Protein AF-A0A661A6G8-F1 (afdb_monomer)

Mean predicted aligned error: 7.03 Å

pLDDT: mean 84.12, std 12.89, range [43.12, 97.81]

Secondary structure (DSSP, 8-state):
--S-EEEEEEEE--TTSSTTS---EEEEEEE--GGG------TTS-------TTS----STTHHHHHHHHHHHHHHHHHHBSGGGGGS-SSEEHHHHHHHHHHHHTS---HHHHHHHHHHHT-EEEEEEEE--SSSPPEEEEEE---S--BGGGGT--S--

Sequence (161 aa):
MRDVYLEQLYTFGEPGRDTRGRVVSVAYVALLAADCCPMVPNELEAEARWWPVYEMPELAFDHPRMIEVALERVRTKLEYTTIGFQLMGETFTLGELQHVYEVILGRDLDKRNFRRRMQFLELVESTGEYQKEGPGRPALLHRFHSVDFVHLRERGVHSPF

Radius of gyration: 18.38 Å; Cα contacts (8 Å, |Δi|>4): 178; chains: 1; bounding box: 43×42×50 Å

Structure (mmCIF, N/CA/C/O backbone):
data_AF-A0A661A6G8-F1
#
_entry.id   AF-A0A661A6G8-F1
#
loop_
_atom_site.group_PDB
_atom_site.id
_atom_site.type_symbol
_atom_site.label_atom_id
_atom_site.label_alt_id
_atom_site.label_comp_id
_atom_site.label_asym_id
_atom_site.label_entity_id
_atom_site.label_seq_id
_atom_site.pdbx_PDB_ins_code
_atom_site.Cartn_x
_atom_site.Cartn_y
_atom_site.Cartn_z
_atom_site.occupancy
_atom_site.B_iso_or_equiv
_atom_site.auth_seq_id
_atom_site.auth_comp_id
_atom_site.auth_asym_id
_atom_site.auth_atom_id
_atom_site.pdbx_PDB_model_num
ATOM 1 N N . MET A 1 1 ? 15.496 7.889 9.369 1.00 49.38 1 MET A N 1
ATOM 2 C CA . MET A 1 1 ? 14.645 6.721 9.076 1.00 49.38 1 MET A CA 1
ATOM 3 C C . MET A 1 1 ? 15.355 5.463 9.528 1.00 49.38 1 MET A C 1
ATOM 5 O O . MET A 1 1 ? 16.361 5.094 8.938 1.00 49.38 1 MET A O 1
ATOM 9 N N . ARG A 1 2 ? 14.884 4.856 10.611 1.00 43.12 2 ARG A N 1
ATOM 10 C CA . ARG A 1 2 ? 15.155 3.456 10.950 1.00 43.12 2 ARG A CA 1
ATOM 11 C C . ARG A 1 2 ? 13.770 2.797 10.994 1.00 43.12 2 ARG A C 1
ATOM 13 O O . ARG A 1 2 ? 12.823 3.489 11.351 1.00 43.12 2 ARG A O 1
ATOM 20 N N . ASP A 1 3 ? 13.667 1.557 10.528 1.00 67.00 3 ASP A N 1
ATOM 21 C CA . ASP A 1 3 ? 12.435 0.743 10.538 1.00 67.00 3 ASP A CA 1
ATOM 22 C C . ASP A 1 3 ? 11.366 1.087 9.482 1.00 67.00 3 ASP A C 1
ATOM 24 O O . ASP A 1 3 ? 10.175 1.121 9.760 1.00 67.00 3 ASP A O 1
ATOM 28 N N . VAL A 1 4 ? 11.789 1.309 8.233 1.00 76.94 4 VAL A N 1
ATOM 29 C CA . VAL A 1 4 ? 10.879 1.364 7.074 1.00 76.94 4 VAL A CA 1
ATOM 30 C C . VAL A 1 4 ? 10.850 -0.006 6.410 1.00 76.94 4 VAL A C 1
ATOM 32 O O . VAL A 1 4 ? 11.908 -0.591 6.166 1.00 76.94 4 VAL A O 1
ATOM 35 N N . TYR A 1 5 ? 9.662 -0.507 6.065 1.00 84.94 5 TYR A N 1
ATOM 36 C CA . TYR A 1 5 ? 9.565 -1.692 5.218 1.00 84.94 5 TYR A CA 1
ATOM 37 C C . TYR A 1 5 ? 10.218 -1.400 3.867 1.00 84.94 5 TYR A C 1
ATOM 39 O O . TYR A 1 5 ? 9.725 -0.552 3.130 1.00 84.94 5 TYR A O 1
ATOM 47 N N . LEU A 1 6 ? 11.307 -2.101 3.548 1.00 89.75 6 LEU A N 1
ATOM 48 C CA . LEU A 1 6 ? 12.037 -1.987 2.290 1.00 89.75 6 LEU A CA 1
ATOM 49 C C . LEU A 1 6 ? 12.297 -3.386 1.733 1.00 89.75 6 LEU A C 1
ATOM 51 O O . LEU A 1 6 ? 12.864 -4.243 2.408 1.00 89.75 6 LEU A O 1
ATOM 55 N N . GLU A 1 7 ? 11.910 -3.610 0.483 1.00 91.75 7 GLU A N 1
ATOM 56 C CA . GLU A 1 7 ? 12.068 -4.899 -0.184 1.00 91.75 7 GLU A CA 1
ATOM 57 C C . GLU A 1 7 ? 12.561 -4.701 -1.616 1.00 91.75 7 GLU A C 1
ATOM 59 O O . GLU A 1 7 ? 12.080 -3.823 -2.334 1.00 91.75 7 GLU A O 1
ATOM 64 N N . GLN A 1 8 ? 13.482 -5.555 -2.065 1.00 96.06 8 GLN A N 1
ATOM 65 C CA . GLN A 1 8 ? 13.803 -5.640 -3.485 1.00 96.06 8 GLN A CA 1
ATOM 66 C C . GLN A 1 8 ? 12.581 -6.154 -4.264 1.00 96.06 8 GLN A C 1
ATOM 68 O O . GLN A 1 8 ? 12.084 -7.260 -4.042 1.00 96.06 8 GLN A O 1
ATOM 73 N N . LEU A 1 9 ? 12.110 -5.360 -5.221 1.00 96.38 9 LEU A N 1
ATOM 74 C CA . LEU A 1 9 ? 10.928 -5.668 -6.013 1.00 96.38 9 LEU A CA 1
ATOM 75 C C . LEU A 1 9 ? 11.259 -6.636 -7.154 1.00 96.38 9 LEU A C 1
ATOM 77 O O . LEU A 1 9 ? 10.742 -7.756 -7.198 1.00 96.38 9 LEU A O 1
ATOM 81 N N . TYR A 1 10 ? 12.091 -6.174 -8.088 1.00 96.69 10 TYR A N 1
ATOM 82 C CA . TYR A 1 10 ? 12.430 -6.859 -9.333 1.00 96.69 10 TYR A CA 1
ATOM 83 C C . TYR A 1 10 ? 13.651 -6.196 -9.991 1.00 96.69 10 TYR A C 1
ATOM 85 O O . TYR A 1 10 ? 13.977 -5.048 -9.683 1.00 96.69 10 TYR A O 1
ATOM 93 N N . THR A 1 11 ? 14.302 -6.900 -10.917 1.00 97.81 11 THR A N 1
ATOM 94 C CA . THR A 1 11 ? 15.387 -6.349 -11.741 1.00 97.81 11 THR A CA 1
ATOM 95 C C . THR A 1 11 ? 14.899 -6.181 -13.176 1.00 97.81 11 THR A C 1
ATOM 97 O O . THR A 1 11 ? 14.643 -7.167 -13.861 1.00 97.81 11 THR A O 1
ATOM 100 N N . PHE A 1 12 ? 14.788 -4.935 -13.628 1.00 97.50 12 PHE A N 1
ATOM 101 C CA . PHE A 1 12 ? 14.332 -4.554 -14.965 1.00 97.50 12 PHE A CA 1
ATOM 102 C C . PHE A 1 12 ? 15.534 -4.432 -15.897 1.00 97.50 12 PHE A C 1
ATOM 104 O O . PHE A 1 12 ? 16.489 -3.708 -15.603 1.00 97.50 12 PHE A O 1
ATOM 111 N N . GLY A 1 13 ? 15.520 -5.166 -17.007 1.00 96.50 13 GLY A N 1
ATOM 112 C CA . GLY A 1 13 ? 16.709 -5.351 -17.847 1.00 96.50 13 GLY A CA 1
ATOM 113 C C . GLY A 1 13 ? 16.418 -5.532 -19.333 1.00 96.50 13 GLY A C 1
ATOM 114 O O . GLY A 1 13 ? 17.337 -5.887 -20.087 1.00 96.50 13 GLY A O 1
ATOM 115 N N . GLU A 1 14 ? 15.168 -5.302 -19.736 1.00 96.19 14 GLU A N 1
ATOM 116 C CA . GLU A 1 14 ? 14.665 -5.377 -21.101 1.00 96.19 14 GLU A CA 1
ATOM 117 C C . GLU A 1 14 ? 15.533 -4.528 -22.048 1.00 96.19 14 GLU A C 1
ATOM 119 O O . GLU A 1 14 ? 15.783 -3.346 -21.784 1.00 96.19 14 GLU A O 1
ATOM 124 N N . PRO A 1 15 ? 16.027 -5.100 -23.162 1.00 95.38 15 PRO A N 1
ATOM 125 C CA . PRO A 1 15 ? 16.712 -4.322 -24.185 1.00 95.38 15 PRO A CA 1
ATOM 126 C C . PRO A 1 15 ? 15.829 -3.175 -24.690 1.00 95.38 15 PRO A C 1
ATOM 128 O O . PRO A 1 15 ? 14.656 -3.376 -24.984 1.00 95.38 15 PRO A O 1
ATOM 131 N N . GLY A 1 16 ? 16.399 -1.974 -24.805 1.00 93.00 16 GLY A N 1
ATOM 132 C CA . GLY A 1 16 ? 15.679 -0.796 -25.299 1.00 93.00 16 GLY A CA 1
ATOM 133 C C . GLY A 1 16 ? 14.816 -0.064 -24.267 1.00 93.00 16 GLY A C 1
ATOM 134 O O . GLY A 1 16 ? 14.194 0.927 -24.633 1.00 93.00 16 GLY A O 1
ATOM 135 N N . ARG A 1 17 ? 14.806 -0.480 -22.988 1.00 94.12 17 ARG A N 1
ATOM 136 C CA . ARG A 1 17 ? 14.089 0.249 -21.920 1.00 94.12 17 ARG A CA 1
ATOM 137 C C . ARG A 1 17 ? 14.603 1.673 -21.681 1.00 94.12 17 ARG A C 1
ATOM 139 O O . ARG A 1 17 ? 13.861 2.533 -21.224 1.00 94.12 17 ARG A O 1
ATOM 146 N N . ASP A 1 18 ? 15.871 1.917 -22.006 1.00 94.88 18 ASP A N 1
ATOM 147 C CA . ASP A 1 18 ? 16.488 3.240 -22.012 1.00 94.88 18 ASP A CA 1
ATOM 148 C C . ASP A 1 18 ? 17.075 3.498 -23.405 1.00 94.88 18 ASP A C 1
ATOM 150 O O . ASP A 1 18 ? 17.848 2.693 -23.933 1.00 94.88 18 ASP A O 1
ATOM 154 N N . THR A 1 19 ? 16.695 4.619 -24.019 1.00 91.38 19 THR A N 1
ATOM 155 C CA . THR A 1 19 ? 17.135 4.999 -25.370 1.00 91.38 19 THR A CA 1
ATOM 156 C C . THR A 1 19 ? 18.609 5.398 -25.425 1.00 91.38 19 THR A C 1
ATOM 158 O O . THR A 1 19 ? 19.193 5.431 -26.507 1.00 91.38 19 THR A O 1
ATOM 161 N N . ARG A 1 20 ? 19.234 5.678 -24.275 1.00 93.12 20 ARG A N 1
ATOM 162 C CA . ARG A 1 20 ? 20.632 6.121 -24.167 1.00 93.12 20 ARG A CA 1
ATOM 163 C C . ARG A 1 20 ? 21.627 4.962 -24.140 1.00 93.12 20 ARG A C 1
ATOM 165 O O . ARG A 1 20 ? 22.819 5.187 -24.331 1.00 93.12 20 ARG A O 1
ATOM 172 N N . GLY A 1 21 ? 21.170 3.733 -23.897 1.00 93.75 21 GLY A N 1
ATOM 173 C CA . GLY A 1 21 ? 22.031 2.553 -23.874 1.00 93.75 21 GLY A CA 1
ATOM 174 C C . GLY A 1 21 ? 21.479 1.406 -23.032 1.00 93.75 21 GLY A C 1
ATOM 175 O O . GLY A 1 21 ? 20.353 1.440 -22.539 1.00 93.75 21 GLY A O 1
ATOM 176 N N . ARG A 1 22 ? 22.285 0.352 -22.851 1.00 95.81 22 ARG A N 1
ATOM 177 C CA . ARG A 1 22 ? 21.881 -0.790 -22.023 1.00 95.81 22 ARG A CA 1
ATOM 178 C C . ARG A 1 22 ? 21.939 -0.415 -20.544 1.00 95.81 22 ARG A C 1
ATOM 180 O O . ARG A 1 22 ? 23.022 -0.245 -19.994 1.00 95.81 22 ARG A O 1
ATOM 187 N N . VAL A 1 23 ? 20.776 -0.371 -19.903 1.00 96.69 23 VAL A N 1
ATOM 188 C CA . VAL A 1 23 ? 20.631 -0.125 -18.464 1.00 96.69 23 VAL A CA 1
ATOM 189 C C . VAL A 1 23 ? 19.904 -1.298 -17.821 1.00 96.69 23 VAL A C 1
ATOM 191 O O . VAL A 1 23 ? 18.897 -1.773 -18.345 1.00 96.69 23 VAL A O 1
ATOM 194 N N . VAL A 1 24 ? 20.409 -1.744 -16.673 1.00 97.12 24 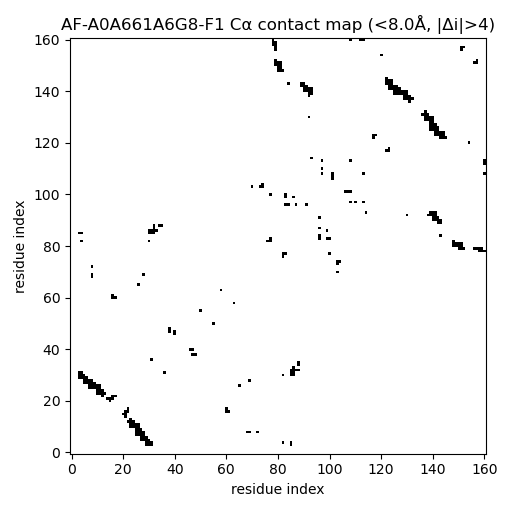VAL A N 1
ATOM 195 C CA . VAL A 1 24 ? 19.732 -2.693 -15.784 1.00 97.12 24 VAL A CA 1
ATOM 196 C C . VAL A 1 24 ? 19.424 -1.963 -14.484 1.00 97.12 24 VAL A C 1
ATOM 198 O O . VAL A 1 24 ? 20.319 -1.373 -13.883 1.00 97.12 24 VAL A O 1
ATOM 201 N N . SER A 1 25 ? 18.166 -1.992 -14.059 1.00 96.94 25 SER A N 1
ATOM 202 C CA . SER A 1 25 ? 17.692 -1.312 -12.854 1.00 96.94 25 SER A CA 1
ATOM 203 C C . SER A 1 25 ? 17.212 -2.335 -11.833 1.00 96.94 25 SER A C 1
ATOM 205 O O . SER A 1 25 ? 16.330 -3.138 -12.125 1.00 96.94 25 SER A O 1
ATOM 207 N N . VAL A 1 26 ? 17.765 -2.292 -10.622 1.00 97.81 26 VAL A N 1
ATOM 208 C CA . VAL A 1 26 ? 17.262 -3.072 -9.484 1.00 97.81 26 VAL A CA 1
ATOM 209 C C . VAL A 1 26 ? 16.286 -2.190 -8.718 1.00 97.81 26 VAL A C 1
ATOM 211 O O . VAL A 1 26 ? 16.685 -1.196 -8.117 1.00 97.81 26 VAL A O 1
ATOM 214 N N . ALA A 1 27 ? 15.002 -2.526 -8.783 1.00 97.25 27 ALA A N 1
ATOM 215 C CA . ALA A 1 27 ? 13.949 -1.756 -8.143 1.00 97.25 27 ALA A CA 1
ATOM 216 C C . ALA A 1 27 ? 13.712 -2.226 -6.708 1.00 97.25 27 ALA A C 1
ATOM 218 O O . ALA A 1 27 ? 13.756 -3.424 -6.418 1.00 97.25 27 ALA A O 1
ATOM 219 N N . TYR A 1 28 ? 13.373 -1.278 -5.842 1.00 96.06 28 TYR A N 1
ATOM 220 C CA . TYR A 1 28 ? 12.951 -1.515 -4.468 1.00 96.06 28 TYR A CA 1
ATOM 221 C C . TYR A 1 28 ? 11.581 -0.882 -4.241 1.00 96.06 28 TYR A C 1
ATOM 223 O O . TYR A 1 28 ? 11.239 0.111 -4.881 1.00 96.06 28 TYR A O 1
ATOM 231 N N . VAL A 1 29 ? 10.809 -1.458 -3.326 1.00 94.19 29 VAL A N 1
ATOM 232 C CA . VAL A 1 29 ? 9.558 -0.883 -2.830 1.00 94.19 29 VAL A CA 1
ATOM 233 C C . VAL A 1 29 ? 9.709 -0.586 -1.346 1.00 94.19 29 VAL A C 1
ATOM 235 O O . VAL A 1 29 ? 10.233 -1.415 -0.598 1.00 94.19 29 VAL A O 1
ATOM 238 N N . ALA A 1 30 ? 9.256 0.599 -0.941 1.00 90.56 30 ALA A N 1
ATOM 239 C CA . ALA A 1 30 ? 9.188 1.006 0.451 1.00 90.56 30 ALA A CA 1
ATOM 240 C C . ALA A 1 30 ? 7.749 1.364 0.834 1.00 90.56 30 ALA A C 1
ATOM 242 O O . ALA A 1 30 ? 7.026 1.935 0.017 1.00 90.56 30 ALA A O 1
ATOM 243 N N . LEU A 1 31 ? 7.338 1.034 2.059 1.00 88.12 31 LEU A N 1
ATOM 244 C CA . LEU A 1 31 ? 6.042 1.438 2.613 1.00 88.12 31 LEU A CA 1
ATOM 245 C C . LEU A 1 31 ? 6.275 2.376 3.787 1.00 88.12 31 LEU A C 1
ATOM 247 O O . LEU A 1 31 ? 7.035 2.056 4.698 1.00 88.12 31 LEU A O 1
ATOM 251 N N . LEU A 1 32 ? 5.639 3.539 3.721 1.00 84.38 32 LEU A N 1
ATOM 252 C CA . LEU A 1 32 ? 5.855 4.659 4.621 1.00 84.38 32 LEU A CA 1
ATOM 253 C C . LEU A 1 32 ? 4.506 5.230 5.034 1.00 84.38 32 LEU A C 1
ATOM 255 O O . LEU A 1 32 ? 3.681 5.531 4.171 1.00 84.38 32 LEU A O 1
ATOM 259 N N . ALA A 1 33 ? 4.3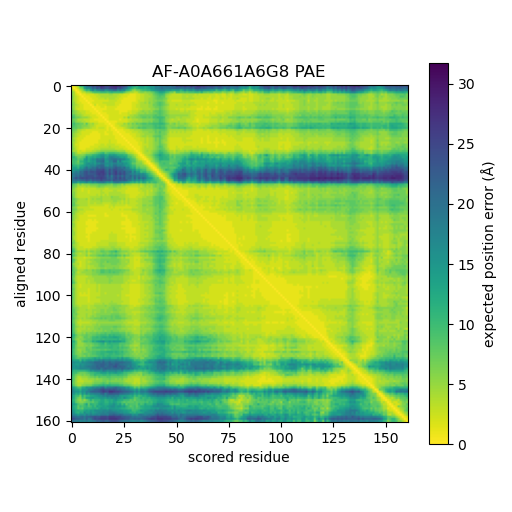16 5.437 6.332 1.00 78.88 33 ALA A N 1
ATOM 260 C CA . ALA A 1 33 ? 3.256 6.304 6.816 1.00 78.88 33 ALA A CA 1
ATOM 261 C C . ALA A 1 33 ? 3.564 7.751 6.380 1.00 78.88 33 ALA A C 1
ATOM 263 O O . ALA A 1 33 ? 4.690 8.239 6.537 1.00 78.88 33 ALA A O 1
ATOM 264 N N . ALA A 1 34 ? 2.593 8.415 5.749 1.00 66.56 34 ALA A N 1
ATOM 265 C CA . ALA A 1 34 ? 2.804 9.714 5.100 1.00 66.56 34 ALA A CA 1
ATOM 266 C C . ALA A 1 34 ? 3.186 10.831 6.091 1.00 66.56 34 ALA A C 1
ATOM 268 O O . ALA A 1 34 ? 3.921 11.752 5.745 1.00 66.56 34 ALA A O 1
ATOM 269 N N . ASP A 1 35 ? 2.727 10.721 7.335 1.00 68.81 35 ASP A N 1
ATOM 270 C CA . ASP A 1 35 ? 3.046 11.598 8.463 1.00 68.81 35 ASP A CA 1
ATOM 271 C C . ASP A 1 35 ? 4.496 11.447 8.962 1.00 68.81 35 ASP A C 1
ATOM 273 O O . ASP A 1 35 ? 5.067 12.384 9.521 1.00 68.81 35 ASP A O 1
ATOM 277 N N . CYS A 1 36 ? 5.126 10.298 8.706 1.00 65.12 36 CYS A N 1
ATOM 278 C CA . CYS A 1 36 ? 6.487 9.978 9.136 1.00 65.12 36 CYS A CA 1
ATOM 279 C C . CYS A 1 36 ? 7.574 10.429 8.140 1.00 65.12 36 CYS A C 1
ATOM 281 O O . CYS A 1 36 ? 8.769 10.256 8.403 1.00 65.12 36 CYS A O 1
ATOM 283 N N . CYS A 1 37 ? 7.193 11.005 6.996 1.00 64.75 37 CYS A N 1
ATOM 284 C CA . CYS A 1 37 ? 8.120 11.473 5.969 1.00 64.75 37 CYS A CA 1
ATOM 285 C C . CYS A 1 37 ? 7.865 12.952 5.636 1.00 64.75 37 CYS A C 1
ATOM 287 O O . CYS A 1 37 ? 7.222 13.261 4.628 1.00 64.75 37 CYS A O 1
ATOM 289 N N . PRO A 1 38 ? 8.367 13.894 6.461 1.00 61.97 38 PRO A N 1
ATOM 290 C CA . PRO A 1 38 ? 8.435 15.281 6.039 1.00 61.97 38 PRO A CA 1
ATOM 291 C C . PRO A 1 38 ? 9.339 15.335 4.806 1.00 61.97 38 PRO A C 1
ATOM 293 O O . PRO A 1 38 ? 10.528 15.025 4.884 1.00 61.97 38 PRO A O 1
ATOM 296 N N . MET A 1 39 ? 8.760 15.691 3.659 1.00 62.50 39 MET A N 1
ATOM 297 C CA . MET A 1 39 ? 9.516 15.960 2.442 1.00 62.50 39 MET A CA 1
ATOM 298 C C . MET A 1 39 ? 10.457 17.120 2.748 1.00 62.50 39 MET A C 1
ATOM 300 O O . MET A 1 39 ? 10.012 18.260 2.854 1.00 62.50 39 MET A O 1
ATOM 304 N N . VAL A 1 40 ? 11.738 16.832 2.966 1.00 58.81 40 VAL A N 1
ATOM 305 C CA . VAL A 1 40 ? 12.758 17.871 3.091 1.00 58.81 40 VAL A CA 1
ATOM 306 C C . VAL A 1 40 ? 13.166 18.219 1.665 1.00 58.81 40 VAL A C 1
ATOM 308 O O . VAL A 1 40 ? 13.765 17.367 1.006 1.00 58.81 40 VAL A O 1
ATOM 311 N N . PRO A 1 41 ? 12.846 19.423 1.157 1.00 54.16 41 PRO A N 1
ATOM 312 C CA . PRO A 1 41 ? 13.371 19.854 -0.125 1.00 54.16 41 PRO A CA 1
ATOM 313 C C . PRO A 1 41 ? 14.892 19.885 0.011 1.00 54.16 41 PRO A C 1
ATOM 315 O O . PRO A 1 41 ? 15.421 20.609 0.855 1.00 54.16 41 PRO A O 1
ATOM 318 N N . ASN A 1 42 ? 15.599 19.067 -0.762 1.00 53.56 42 ASN A N 1
ATOM 319 C CA . ASN A 1 42 ? 17.025 19.271 -0.953 1.00 53.56 42 ASN A CA 1
ATOM 320 C C . ASN A 1 42 ? 17.215 20.078 -2.241 1.00 53.56 42 ASN A C 1
ATOM 322 O O . ASN A 1 42 ? 16.446 19.956 -3.190 1.00 53.56 42 ASN A O 1
ATOM 326 N N . GLU A 1 43 ? 18.227 20.937 -2.263 1.00 51.91 43 GLU A N 1
ATOM 327 C CA . GLU A 1 43 ? 18.495 21.854 -3.378 1.00 51.91 43 GLU A CA 1
ATOM 328 C C . GLU A 1 43 ? 19.002 21.136 -4.653 1.00 51.91 43 GLU A C 1
ATOM 330 O O . GLU A 1 43 ? 19.312 21.793 -5.645 1.00 51.91 43 GLU A O 1
ATOM 335 N N . LEU A 1 44 ? 19.122 19.800 -4.635 1.00 52.25 44 LEU A N 1
ATOM 336 C CA . LEU A 1 44 ? 19.823 18.991 -5.642 1.00 52.25 44 LEU A CA 1
ATOM 337 C C . LEU A 1 44 ? 18.921 18.013 -6.414 1.00 52.25 44 LEU A C 1
ATOM 339 O O . LEU A 1 44 ? 19.356 17.473 -7.432 1.00 52.25 44 LEU A O 1
ATOM 343 N N . GLU A 1 45 ? 17.685 17.786 -5.977 1.00 54.88 45 GLU A N 1
ATOM 344 C CA . GLU A 1 45 ? 16.756 16.834 -6.585 1.00 54.88 45 GLU A CA 1
ATOM 345 C C . GLU A 1 45 ? 15.540 17.560 -7.164 1.00 54.88 45 GLU A C 1
ATOM 347 O O . GLU A 1 45 ? 14.997 18.492 -6.572 1.00 54.88 45 GLU A O 1
ATOM 352 N N . ALA A 1 46 ? 15.104 17.120 -8.348 1.00 56.94 46 ALA A N 1
ATOM 353 C CA . ALA A 1 46 ? 13.817 17.514 -8.907 1.00 56.94 46 ALA A CA 1
ATOM 354 C C . ALA A 1 46 ? 12.733 17.330 -7.835 1.00 56.94 46 ALA A C 1
ATOM 356 O O . ALA A 1 46 ? 12.672 16.263 -7.230 1.00 56.94 46 ALA A O 1
ATOM 357 N N . GLU A 1 47 ? 11.924 18.366 -7.603 1.00 68.00 47 GLU A N 1
ATOM 358 C CA . GLU A 1 47 ? 10.911 18.459 -6.544 1.00 68.00 47 GLU A CA 1
ATOM 359 C C . GLU A 1 47 ? 10.130 17.146 -6.358 1.00 68.00 47 GLU A C 1
ATOM 361 O O . GLU A 1 47 ? 9.146 16.866 -7.051 1.00 68.00 47 GLU A O 1
ATOM 366 N N . ALA A 1 48 ? 10.578 16.309 -5.423 1.00 76.94 48 ALA A N 1
ATOM 367 C CA . ALA A 1 48 ? 9.879 15.085 -5.094 1.00 76.94 48 ALA A CA 1
ATOM 368 C C . ALA A 1 48 ? 8.564 15.460 -4.401 1.00 76.94 48 ALA A C 1
ATOM 370 O O . ALA A 1 48 ? 8.524 16.319 -3.517 1.00 76.94 48 ALA A O 1
ATOM 371 N N . ARG A 1 49 ? 7.471 14.811 -4.803 1.00 80.25 49 ARG A N 1
ATOM 372 C CA . ARG A 1 49 ? 6.144 15.025 -4.224 1.00 80.25 49 ARG A CA 1
ATOM 373 C C . ARG A 1 49 ? 5.356 13.729 -4.178 1.00 80.25 49 ARG A C 1
ATOM 375 O O . ARG A 1 49 ? 5.574 12.832 -4.992 1.00 80.25 49 ARG A O 1
ATOM 382 N N . TRP A 1 50 ? 4.415 13.666 -3.245 1.00 84.69 50 TRP A N 1
ATOM 383 C CA . TRP A 1 50 ? 3.426 12.600 -3.202 1.00 84.69 50 TRP A CA 1
ATOM 384 C C . TRP A 1 50 ? 2.451 12.742 -4.370 1.00 84.69 50 TRP A C 1
ATOM 386 O O . TRP A 1 50 ? 1.944 13.831 -4.637 1.00 84.69 50 TRP A O 1
ATOM 396 N N . TRP A 1 51 ? 2.185 11.628 -5.044 1.00 88.31 51 TRP A N 1
ATOM 397 C CA . TRP A 1 51 ? 1.203 11.526 -6.117 1.00 88.31 51 TRP A CA 1
ATOM 398 C C . TRP A 1 51 ? 0.201 10.423 -5.789 1.00 88.31 51 TRP A C 1
ATOM 400 O O . TRP A 1 51 ? 0.626 9.357 -5.331 1.00 88.31 51 TRP A O 1
ATOM 410 N N . PRO A 1 52 ? -1.104 10.618 -6.050 1.00 90.31 52 PRO A N 1
ATOM 411 C CA . PRO A 1 52 ? -2.042 9.509 -6.023 1.00 90.31 52 PRO A CA 1
ATOM 412 C C . PRO A 1 52 ? -1.610 8.462 -7.054 1.00 90.31 52 PRO A C 1
ATOM 414 O O . PRO A 1 52 ? -1.398 8.779 -8.223 1.00 90.31 52 PRO A O 1
ATOM 417 N N . VAL A 1 53 ? -1.488 7.200 -6.636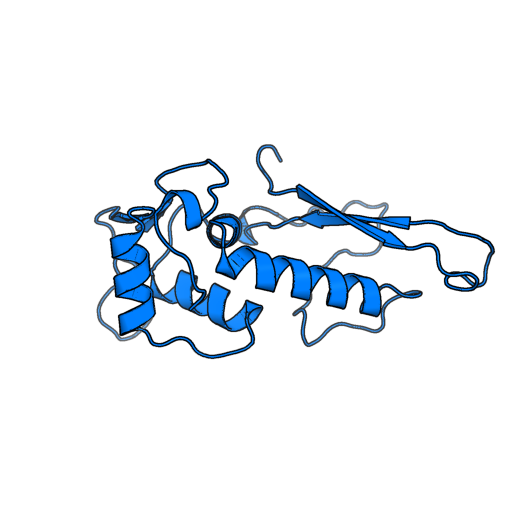 1.00 90.12 53 VAL A N 1
ATOM 418 C CA . VAL A 1 53 ? -0.985 6.112 -7.501 1.00 90.12 53 VAL A CA 1
ATOM 419 C C . VAL A 1 53 ? -1.861 5.870 -8.739 1.00 90.12 53 VAL A C 1
ATOM 421 O O . VAL A 1 53 ? -1.390 5.344 -9.742 1.00 90.12 53 VAL A O 1
ATOM 424 N N . TYR A 1 54 ? -3.127 6.286 -8.686 1.00 90.00 54 TYR A N 1
ATOM 425 C CA . TYR A 1 54 ? -4.082 6.182 -9.791 1.00 90.00 54 TYR A CA 1
ATOM 426 C C . TYR A 1 54 ? -4.200 7.472 -10.624 1.00 90.00 54 TYR A C 1
ATOM 428 O O . TYR A 1 54 ? -4.907 7.482 -11.626 1.00 90.00 54 TYR A O 1
ATOM 436 N N . GLU A 1 55 ? -3.494 8.542 -10.245 1.00 92.25 55 GLU A N 1
ATOM 437 C CA . GLU A 1 55 ? -3.489 9.851 -10.920 1.00 92.25 55 GLU A CA 1
ATOM 438 C C . GLU A 1 55 ? -2.045 10.364 -11.063 1.00 92.25 55 GLU A C 1
ATOM 440 O O . GLU A 1 55 ? -1.686 11.468 -10.648 1.00 92.25 55 GLU A O 1
ATOM 445 N N . MET A 1 56 ? -1.180 9.508 -11.608 1.00 90.44 56 MET A N 1
ATOM 446 C CA . MET A 1 56 ? 0.240 9.807 -11.788 1.00 90.44 56 MET A CA 1
ATOM 447 C C . MET A 1 56 ? 0.489 10.708 -13.006 1.00 90.44 56 MET A C 1
ATOM 449 O O . MET A 1 56 ? -0.254 10.638 -13.988 1.00 90.44 56 MET A O 1
ATOM 453 N N . PRO A 1 57 ? 1.565 11.516 -12.991 1.00 92.50 57 PRO A N 1
ATOM 454 C CA . PRO A 1 57 ? 2.006 12.249 -14.171 1.00 92.50 57 PRO A CA 1
ATOM 455 C C . PRO A 1 57 ? 2.576 11.291 -15.224 1.00 92.50 57 PRO A C 1
ATOM 457 O O . PRO A 1 57 ? 2.745 10.095 -14.986 1.00 92.50 57 PRO A O 1
ATOM 460 N N . GLU A 1 58 ? 2.966 11.839 -16.372 1.00 92.81 58 GLU A N 1
ATOM 461 C CA . GLU A 1 58 ? 3.854 11.125 -17.285 1.00 92.81 58 GLU A CA 1
ATOM 462 C C . GLU A 1 58 ? 5.181 10.809 -16.575 1.00 92.81 58 GLU A C 1
ATOM 464 O O . GLU A 1 58 ? 5.822 11.687 -15.989 1.00 92.81 58 GLU A O 1
ATOM 469 N N . LEU A 1 59 ? 5.569 9.535 -16.594 1.00 92.38 59 LEU A N 1
ATOM 470 C CA . LEU A 1 59 ? 6.779 9.044 -15.945 1.00 92.38 59 LEU A CA 1
ATOM 471 C C . LEU A 1 59 ? 7.818 8.653 -16.992 1.00 92.38 59 LEU A C 1
ATOM 473 O O . LEU A 1 59 ? 7.487 8.218 -18.092 1.00 92.38 59 LEU A O 1
ATOM 477 N N . ALA A 1 60 ? 9.089 8.770 -16.622 1.00 92.12 60 ALA A N 1
ATOM 478 C CA . ALA A 1 60 ? 10.195 8.438 -17.506 1.00 92.12 60 ALA A CA 1
ATOM 479 C C . ALA A 1 60 ? 10.293 6.926 -17.790 1.00 92.12 60 ALA A C 1
ATOM 481 O O . ALA A 1 60 ? 10.013 6.095 -16.926 1.00 92.12 60 ALA A O 1
ATOM 482 N N . PHE A 1 61 ? 10.797 6.584 -18.979 1.00 94.38 61 PHE A N 1
ATOM 483 C CA . PHE A 1 61 ? 11.155 5.216 -19.371 1.00 94.38 61 PHE A CA 1
ATOM 484 C C . PHE A 1 61 ? 10.006 4.211 -19.151 1.00 94.38 61 PHE A C 1
ATOM 486 O O . PHE A 1 61 ? 8.871 4.439 -19.557 1.00 94.38 61 PHE A O 1
ATOM 493 N N . ASP A 1 62 ? 10.305 3.086 -18.510 1.00 95.38 62 ASP A N 1
ATOM 494 C CA . ASP A 1 62 ? 9.381 2.028 -18.115 1.00 95.38 62 ASP A CA 1
ATOM 495 C C . ASP A 1 62 ? 8.923 2.160 -16.649 1.00 95.38 62 ASP A C 1
ATOM 497 O O . ASP A 1 62 ? 8.389 1.207 -16.078 1.00 95.38 62 ASP A O 1
ATOM 501 N N . HIS A 1 63 ? 9.076 3.334 -16.022 1.00 95.81 63 HIS A N 1
ATOM 502 C CA . HIS A 1 63 ? 8.636 3.553 -14.640 1.00 95.81 63 HIS A CA 1
ATOM 503 C C . HIS A 1 63 ? 7.137 3.278 -14.408 1.00 95.81 63 HIS A C 1
ATOM 505 O O . HIS A 1 63 ? 6.830 2.721 -13.352 1.00 95.81 63 HIS A O 1
ATOM 511 N N . PRO A 1 64 ? 6.197 3.558 -15.344 1.00 95.75 64 PRO A N 1
ATOM 512 C CA . PRO A 1 64 ? 4.803 3.140 -15.173 1.00 95.75 64 PRO A CA 1
ATOM 513 C C . PRO A 1 64 ? 4.682 1.631 -14.932 1.00 95.75 64 PRO A C 1
ATOM 515 O O . PRO A 1 64 ? 4.008 1.192 -14.001 1.00 95.75 64 PRO A O 1
ATOM 518 N N . ARG A 1 65 ? 5.438 0.831 -15.696 1.00 95.44 65 ARG A N 1
ATOM 519 C CA . ARG A 1 65 ? 5.471 -0.625 -15.545 1.00 95.44 65 ARG A CA 1
ATOM 520 C C . ARG A 1 65 ? 6.088 -1.050 -14.214 1.00 95.44 65 ARG A C 1
ATOM 522 O O . ARG A 1 65 ? 5.614 -2.002 -13.596 1.00 95.44 65 ARG A O 1
ATOM 529 N N . MET A 1 66 ? 7.131 -0.360 -13.754 1.00 97.06 66 MET A N 1
ATOM 530 C CA . MET A 1 66 ? 7.734 -0.629 -12.444 1.00 97.06 66 MET A CA 1
ATOM 531 C C . MET A 1 66 ? 6.728 -0.405 -11.306 1.00 97.06 66 MET A C 1
ATOM 533 O O . MET A 1 66 ? 6.677 -1.210 -10.376 1.00 97.06 66 MET A O 1
ATOM 537 N N . ILE A 1 67 ? 5.901 0.642 -11.402 1.00 96.12 67 ILE A N 1
ATOM 538 C CA . ILE A 1 67 ? 4.864 0.953 -10.409 1.00 96.12 67 ILE A CA 1
ATOM 539 C C . ILE A 1 67 ? 3.732 -0.074 -10.441 1.00 96.12 67 ILE A C 1
ATOM 541 O O . ILE A 1 67 ? 3.314 -0.522 -9.378 1.00 96.12 67 ILE A O 1
ATOM 545 N N . GLU A 1 68 ? 3.282 -0.516 -11.617 1.00 95.56 68 GLU A N 1
ATOM 546 C CA . GLU A 1 68 ? 2.305 -1.612 -11.723 1.00 95.56 68 GLU A CA 1
ATOM 547 C C . GLU A 1 68 ? 2.797 -2.875 -11.002 1.00 95.56 68 GLU A C 1
ATOM 549 O O . GLU A 1 68 ? 2.077 -3.465 -10.197 1.00 95.56 68 GLU A O 1
ATOM 554 N N . VAL A 1 69 ? 4.052 -3.271 -11.244 1.00 97.00 69 VAL A N 1
ATOM 555 C CA . VAL A 1 69 ? 4.666 -4.438 -10.592 1.00 97.00 69 VAL A CA 1
ATOM 556 C C . VAL A 1 69 ? 4.775 -4.230 -9.077 1.00 97.00 69 VAL A C 1
ATOM 558 O O . VAL A 1 69 ? 4.544 -5.169 -8.311 1.00 97.00 69 VAL A O 1
ATOM 561 N N . ALA A 1 70 ? 5.097 -3.012 -8.630 1.00 96.00 70 ALA A N 1
ATOM 562 C CA . ALA A 1 70 ? 5.142 -2.664 -7.213 1.00 96.00 70 ALA A CA 1
ATOM 563 C C . ALA A 1 70 ? 3.758 -2.769 -6.562 1.00 96.00 70 ALA A C 1
ATOM 565 O O . ALA A 1 70 ? 3.624 -3.388 -5.507 1.00 96.00 70 ALA A O 1
ATOM 566 N N . LEU A 1 71 ? 2.725 -2.219 -7.203 1.00 94.94 71 LEU A N 1
ATOM 567 C CA . LEU A 1 71 ? 1.361 -2.225 -6.691 1.00 94.94 71 LEU A CA 1
ATOM 568 C C . LEU A 1 71 ? 0.822 -3.653 -6.572 1.00 94.94 71 LEU A C 1
ATOM 570 O O . LEU A 1 71 ? 0.299 -4.017 -5.522 1.00 94.94 71 LEU A O 1
ATOM 574 N N . GLU A 1 72 ? 1.036 -4.494 -7.585 1.00 95.12 72 GLU A N 1
ATOM 575 C CA . GLU A 1 72 ? 0.665 -5.914 -7.532 1.00 95.12 72 GLU A CA 1
ATOM 576 C C . GLU A 1 72 ? 1.415 -6.669 -6.426 1.00 95.12 72 GLU A C 1
ATOM 578 O O . GLU A 1 72 ? 0.822 -7.474 -5.699 1.00 95.12 72 GLU A O 1
ATOM 583 N N . ARG A 1 73 ? 2.708 -6.376 -6.219 1.00 94.62 73 ARG A N 1
ATOM 584 C CA . ARG A 1 73 ? 3.479 -6.955 -5.107 1.00 94.62 73 ARG A CA 1
ATOM 585 C C . ARG A 1 73 ? 2.890 -6.565 -3.754 1.00 94.62 73 ARG A C 1
ATOM 587 O O . ARG A 1 73 ? 2.744 -7.434 -2.892 1.00 94.62 73 ARG A O 1
ATOM 594 N N . VAL A 1 74 ? 2.567 -5.287 -3.560 1.00 93.56 74 VAL A N 1
ATOM 595 C CA . VAL A 1 74 ? 1.996 -4.780 -2.305 1.00 93.56 74 VAL A CA 1
ATOM 596 C C . VAL A 1 74 ? 0.607 -5.371 -2.074 1.00 93.56 74 VAL A C 1
ATOM 598 O O . VAL A 1 74 ? 0.358 -5.884 -0.985 1.00 93.56 74 VAL A O 1
ATOM 601 N N . ARG A 1 75 ? -0.261 -5.390 -3.095 1.00 93.19 75 ARG A N 1
ATOM 602 C CA . ARG A 1 75 ? -1.584 -6.034 -3.044 1.00 93.19 75 ARG A CA 1
ATOM 603 C C . ARG A 1 75 ? -1.471 -7.470 -2.579 1.00 93.19 75 ARG A C 1
ATOM 605 O O . ARG A 1 75 ? -2.048 -7.813 -1.556 1.00 93.19 75 ARG A O 1
ATOM 612 N N . THR A 1 76 ? -0.645 -8.261 -3.261 1.00 90.81 76 THR A N 1
ATOM 613 C CA . THR A 1 76 ? -0.428 -9.666 -2.908 1.00 90.81 76 THR A CA 1
ATOM 614 C 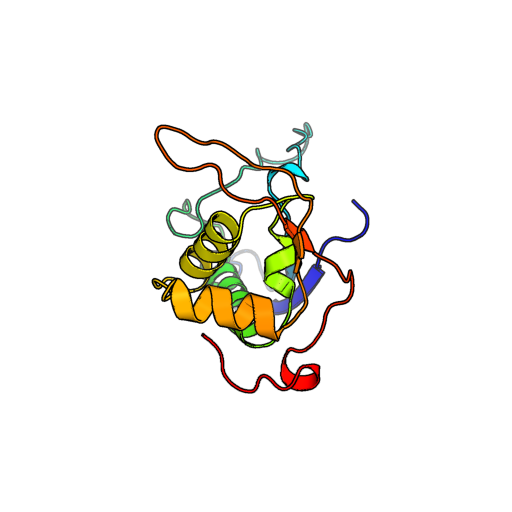C . THR A 1 76 ? 0.045 -9.775 -1.458 1.00 90.81 76 THR A C 1
ATOM 616 O O . THR A 1 76 ? -0.501 -10.559 -0.697 1.00 90.81 76 THR A O 1
ATOM 619 N N . LYS A 1 77 ? 1.010 -8.958 -1.014 1.00 90.31 77 LYS A N 1
ATOM 620 C CA . LYS A 1 77 ? 1.503 -9.013 0.372 1.00 90.31 77 LYS A CA 1
ATOM 621 C C . LYS A 1 77 ? 0.448 -8.667 1.420 1.00 90.31 77 LYS A C 1
ATOM 623 O O . LYS A 1 77 ? 0.395 -9.360 2.431 1.00 90.31 77 LYS A O 1
ATOM 628 N N . LEU A 1 78 ? -0.418 -7.682 1.183 1.00 88.06 78 LEU A N 1
ATOM 629 C CA . LEU A 1 78 ? -1.515 -7.348 2.107 1.00 88.06 78 LEU A CA 1
ATOM 630 C C . LEU A 1 78 ? -2.453 -8.528 2.373 1.00 88.06 78 LEU A C 1
ATOM 632 O O . LEU A 1 78 ? -3.091 -8.601 3.422 1.00 88.06 78 LEU A O 1
ATOM 636 N N . GLU A 1 79 ? -2.541 -9.463 1.434 1.00 83.00 79 GLU A N 1
ATOM 637 C CA . GLU A 1 79 ? -3.391 -10.636 1.567 1.00 83.00 79 GLU A CA 1
ATOM 638 C C . GLU A 1 79 ? -2.869 -11.662 2.576 1.00 83.00 79 GLU A C 1
ATOM 640 O O . GLU A 1 79 ? -3.664 -12.389 3.184 1.00 83.00 79 GLU A O 1
ATOM 645 N N . TYR A 1 80 ? -1.545 -11.740 2.744 1.00 79.50 80 TYR A N 1
ATOM 646 C CA . TYR A 1 80 ? -0.885 -12.805 3.501 1.00 79.50 80 TYR A CA 1
ATOM 647 C C . TYR A 1 80 ? 0.159 -12.318 4.511 1.00 79.50 80 TYR A C 1
ATOM 649 O O . TYR A 1 80 ? 0.805 -13.160 5.140 1.00 79.50 80 TYR A O 1
ATOM 657 N N . THR A 1 81 ? 0.333 -11.010 4.711 1.00 84.31 81 THR A N 1
ATOM 658 C CA . THR A 1 81 ? 1.268 -10.441 5.697 1.00 84.31 81 THR A CA 1
ATOM 659 C C . THR A 1 81 ? 0.672 -9.248 6.442 1.00 84.31 81 THR A C 1
ATOM 661 O O . THR A 1 81 ? -0.424 -8.777 6.144 1.00 84.31 81 THR A O 1
ATOM 664 N N . THR A 1 82 ? 1.415 -8.746 7.426 1.00 83.88 82 THR A N 1
ATOM 665 C CA . THR A 1 82 ? 1.073 -7.571 8.237 1.00 83.88 82 THR A CA 1
ATOM 666 C C . THR A 1 82 ? 1.595 -6.244 7.663 1.00 83.88 82 THR A C 1
ATOM 668 O O . THR A 1 82 ? 1.604 -5.236 8.363 1.00 83.88 82 THR A O 1
ATOM 671 N N . ILE A 1 83 ? 2.008 -6.183 6.388 1.00 85.81 83 ILE A N 1
ATOM 672 C CA . ILE A 1 83 ? 2.639 -4.964 5.834 1.00 85.81 83 ILE A CA 1
ATOM 673 C C . ILE A 1 83 ? 1.742 -3.726 5.843 1.00 85.81 83 ILE A C 1
ATOM 675 O O . ILE A 1 83 ? 2.258 -2.615 5.867 1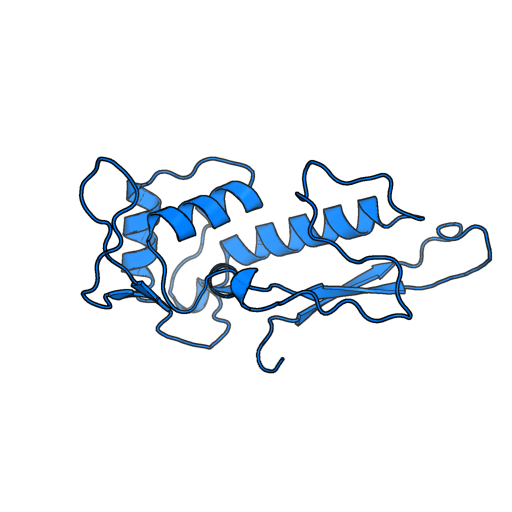.00 85.81 83 ILE A O 1
ATOM 679 N N . GLY A 1 84 ? 0.416 -3.890 5.839 1.00 85.06 84 GLY A N 1
ATOM 680 C CA . GLY A 1 84 ? -0.509 -2.757 5.812 1.00 85.06 84 GLY A CA 1
ATOM 681 C C . GLY A 1 84 ? -0.400 -1.861 7.045 1.00 85.06 84 GLY A C 1
ATOM 682 O O . GLY A 1 84 ? -0.683 -0.675 6.952 1.00 85.06 84 GLY A O 1
ATOM 683 N N . PHE A 1 85 ? 0.076 -2.392 8.176 1.00 85.94 85 PHE A N 1
ATOM 684 C CA . PHE A 1 85 ? 0.294 -1.600 9.388 1.00 85.94 85 PHE A CA 1
ATOM 685 C C . PHE A 1 85 ? 1.460 -0.610 9.254 1.00 85.94 85 PHE A C 1
ATOM 687 O O . PHE A 1 85 ? 1.461 0.399 9.944 1.00 85.94 85 PHE A O 1
ATOM 694 N N . GLN A 1 86 ? 2.399 -0.842 8.328 1.00 84.75 86 GLN A N 1
ATOM 695 C CA . GLN A 1 86 ? 3.523 0.070 8.050 1.00 84.75 86 GLN A CA 1
ATOM 696 C C . GLN A 1 86 ? 3.083 1.374 7.367 1.00 84.75 86 GLN A C 1
ATOM 698 O O . GLN A 1 86 ? 3.856 2.323 7.275 1.00 84.75 86 GLN A O 1
ATOM 703 N N . LEU A 1 87 ? 1.849 1.411 6.857 1.00 86.12 87 LEU A N 1
ATOM 704 C CA . LEU A 1 87 ? 1.244 2.594 6.246 1.00 86.12 87 LEU A CA 1
ATOM 705 C C . LEU A 1 87 ? 0.446 3.433 7.248 1.00 86.12 87 LEU A C 1
ATOM 707 O O . LEU A 1 87 ? -0.030 4.508 6.891 1.00 86.12 87 LEU A O 1
ATOM 711 N N . MET A 1 88 ? 0.282 2.941 8.476 1.00 87.06 88 MET A N 1
ATOM 712 C CA . MET A 1 88 ? -0.452 3.632 9.526 1.00 87.06 88 MET A CA 1
ATOM 713 C C . MET A 1 88 ? 0.506 4.408 10.430 1.00 87.06 88 MET A C 1
ATOM 715 O O . MET A 1 88 ? 1.643 3.986 10.640 1.00 87.06 88 MET A O 1
ATOM 719 N N . GLY A 1 89 ? 0.022 5.512 11.001 1.00 85.31 89 GLY A N 1
ATOM 720 C CA . GLY A 1 89 ? 0.716 6.213 12.081 1.00 85.31 89 GLY A CA 1
ATOM 721 C C . GLY A 1 89 ? 0.726 5.412 13.392 1.00 85.31 89 GLY A C 1
ATOM 722 O O . GLY A 1 89 ? 0.241 4.279 13.466 1.00 85.31 89 GLY A O 1
ATOM 723 N N . GLU A 1 90 ? 1.251 6.017 14.462 1.00 84.75 90 GLU A N 1
ATOM 724 C CA . GLU A 1 90 ? 1.364 5.377 15.787 1.00 84.75 90 GLU A CA 1
ATOM 725 C C . GLU A 1 90 ? 0.006 4.918 16.349 1.00 84.75 90 GLU A C 1
ATOM 727 O O . GLU A 1 90 ? -0.085 3.898 17.043 1.00 84.75 90 GLU A O 1
ATOM 732 N N . THR A 1 91 ? -1.057 5.664 16.044 1.00 89.62 91 THR A N 1
ATOM 733 C CA . THR A 1 91 ? -2.436 5.318 16.378 1.00 89.62 91 THR A CA 1
ATOM 734 C C . THR A 1 91 ? -3.344 5.512 15.171 1.00 89.62 91 THR A C 1
ATOM 736 O O . THR A 1 91 ? -3.111 6.369 14.322 1.00 89.62 91 THR A O 1
ATOM 739 N N . PHE A 1 92 ? -4.371 4.673 15.076 1.00 90.81 92 PHE A N 1
ATOM 740 C CA . PHE A 1 92 ? -5.331 4.697 13.977 1.00 90.81 92 PHE A CA 1
ATOM 741 C C . PHE A 1 92 ? -6.651 4.044 14.383 1.00 90.81 92 PHE A C 1
ATOM 743 O O . PHE A 1 92 ? -6.723 3.205 15.281 1.00 90.81 92 PHE A O 1
ATOM 750 N N . THR A 1 93 ? -7.722 4.378 13.685 1.00 92.19 93 THR A N 1
ATOM 751 C CA . THR A 1 93 ? -9.016 3.709 13.777 1.00 92.19 93 THR A CA 1
ATOM 752 C C . THR A 1 93 ? -9.063 2.500 12.841 1.00 92.19 93 THR A C 1
ATOM 754 O O . THR A 1 93 ? -8.432 2.459 11.783 1.00 92.19 93 THR A O 1
ATOM 757 N N . LEU A 1 94 ? -9.904 1.508 13.159 1.00 91.25 94 LEU A N 1
ATOM 758 C CA . LEU A 1 94 ? -10.159 0.398 12.223 1.00 91.25 94 LEU A CA 1
ATOM 759 C C . LEU A 1 94 ? -10.801 0.858 10.905 1.00 91.25 94 LEU A C 1
ATOM 761 O O . LEU A 1 94 ? -10.777 0.106 9.937 1.00 91.25 94 LEU A O 1
ATOM 765 N N . GLY A 1 95 ? -11.419 2.045 10.883 1.00 91.94 95 GLY A N 1
ATOM 766 C CA . GLY A 1 95 ? -11.977 2.631 9.666 1.00 91.94 95 GLY A CA 1
ATOM 767 C C . GLY A 1 95 ? -10.884 3.131 8.727 1.00 91.94 95 GLY A C 1
ATOM 768 O O . GLY A 1 95 ? -10.913 2.795 7.550 1.00 91.94 95 GLY A O 1
ATOM 769 N N . GLU A 1 96 ? -9.896 3.854 9.255 1.00 92.00 96 GLU A N 1
ATOM 770 C CA . GLU A 1 96 ? -8.736 4.314 8.479 1.00 92.00 96 GLU A CA 1
ATOM 771 C C . GLU A 1 96 ? -7.925 3.129 7.948 1.00 92.00 96 GLU A C 1
ATOM 773 O O . GLU A 1 96 ? -7.612 3.085 6.762 1.00 92.00 96 GLU A O 1
ATOM 778 N N . LEU A 1 97 ? -7.666 2.116 8.786 1.00 91.44 97 LEU A N 1
ATOM 779 C CA . LEU A 1 97 ? -6.976 0.904 8.337 1.00 91.44 97 LEU A CA 1
ATOM 780 C C . LEU A 1 97 ? -7.752 0.190 7.219 1.00 91.44 97 LEU A C 1
ATOM 782 O O . LEU A 1 97 ? -7.156 -0.222 6.227 1.00 91.44 97 LEU A O 1
ATOM 786 N N . GLN A 1 98 ? -9.075 0.048 7.360 1.00 92.50 98 GLN A N 1
ATOM 787 C CA . GLN A 1 98 ? -9.914 -0.541 6.314 1.00 92.50 98 GLN A CA 1
ATOM 788 C C . GLN A 1 98 ? -9.798 0.256 5.009 1.00 92.50 98 GLN A C 1
ATOM 790 O O . GLN A 1 98 ? -9.570 -0.340 3.960 1.00 92.50 98 GLN A O 1
ATOM 795 N N . HIS A 1 99 ? -9.885 1.584 5.089 1.00 92.50 99 HIS A N 1
ATOM 796 C CA . HIS A 1 99 ? -9.793 2.460 3.928 1.00 92.50 99 HIS A CA 1
ATOM 797 C C . HIS A 1 99 ? -8.448 2.322 3.199 1.00 92.50 99 HIS A C 1
ATOM 799 O O . HIS A 1 99 ? -8.420 2.203 1.976 1.00 92.50 99 HIS A O 1
ATOM 805 N N . VAL A 1 100 ? -7.332 2.246 3.934 1.00 91.62 100 VAL A N 1
ATOM 806 C CA . VAL A 1 100 ? -6.003 2.002 3.345 1.00 91.62 100 VAL A CA 1
ATOM 807 C C . VAL A 1 100 ? -5.973 0.678 2.576 1.00 91.62 100 VAL A C 1
ATOM 809 O O . VAL A 1 100 ? -5.481 0.631 1.447 1.00 91.62 100 VAL A O 1
ATOM 812 N N . TYR A 1 101 ? -6.536 -0.394 3.144 1.00 91.69 101 TYR A N 1
ATOM 813 C CA . TYR A 1 101 ? -6.621 -1.683 2.453 1.00 91.69 101 TYR A CA 1
ATOM 814 C C . TYR A 1 101 ? -7.490 -1.598 1.194 1.00 91.69 101 TYR A C 1
ATOM 816 O O . TYR A 1 101 ? -7.091 -2.119 0.156 1.00 91.69 101 TYR A O 1
ATOM 824 N N . GLU A 1 102 ? -8.642 -0.930 1.252 1.00 93.00 102 GLU A 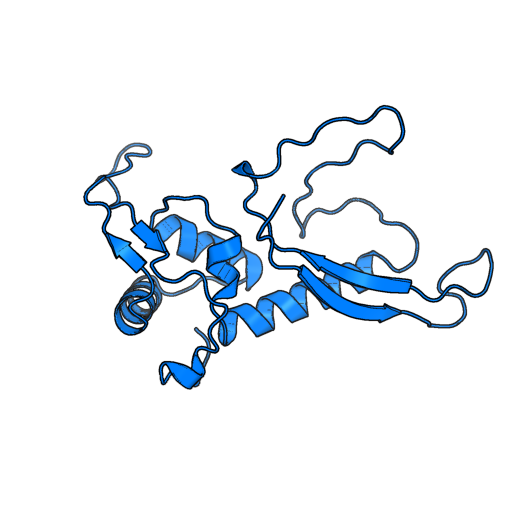N 1
ATOM 825 C CA . GLU A 1 102 ? -9.549 -0.762 0.108 1.00 93.00 102 GLU A CA 1
ATOM 826 C C . GLU A 1 102 ? -8.887 0.000 -1.045 1.00 93.00 102 GLU A C 1
ATOM 828 O O . GLU A 1 102 ? -8.943 -0.445 -2.193 1.00 93.00 102 GLU A O 1
ATOM 833 N N . VAL A 1 103 ? -8.187 1.100 -0.741 1.00 92.44 103 VAL A N 1
ATOM 834 C CA . VAL A 1 103 ? -7.461 1.910 -1.733 1.00 92.44 103 VAL A CA 1
ATOM 835 C C . VAL A 1 103 ? -6.378 1.090 -2.431 1.00 92.44 103 VAL A C 1
ATOM 837 O O . VAL A 1 103 ? -6.250 1.139 -3.658 1.00 92.44 103 VAL A O 1
ATOM 840 N N . ILE A 1 104 ? -5.603 0.309 -1.677 1.00 91.62 104 ILE A N 1
ATOM 841 C CA . ILE A 1 104 ? -4.513 -0.484 -2.256 1.00 91.62 104 ILE A CA 1
ATOM 842 C C . ILE A 1 104 ? -5.063 -1.672 -3.040 1.00 91.62 104 ILE A C 1
ATOM 844 O O . ILE A 1 104 ? -4.604 -1.928 -4.151 1.00 91.62 104 ILE A O 1
ATOM 848 N N . LEU A 1 105 ? -6.058 -2.382 -2.501 1.00 90.94 105 LEU A N 1
ATOM 849 C CA . LEU A 1 105 ? -6.690 -3.524 -3.170 1.00 90.94 105 LEU A CA 1
ATOM 850 C C . LEU A 1 105 ? -7.564 -3.104 -4.360 1.00 90.94 105 LEU A C 1
ATOM 852 O O . LEU A 1 105 ? -7.862 -3.940 -5.209 1.00 90.94 105 LEU A O 1
ATOM 856 N N . GLY A 1 106 ? -7.966 -1.833 -4.438 1.00 90.62 106 GLY A N 1
ATOM 857 C CA . GLY A 1 106 ? -8.835 -1.313 -5.492 1.00 90.62 106 GLY A CA 1
ATOM 858 C C . GLY A 1 106 ? -10.268 -1.851 -5.419 1.00 90.62 106 GLY A C 1
ATOM 859 O O . GLY A 1 106 ? -10.925 -1.967 -6.451 1.00 90.62 106 GLY A O 1
ATOM 860 N N . ARG A 1 107 ? -10.739 -2.234 -4.226 1.00 91.62 107 ARG A N 1
ATOM 861 C CA . ARG A 1 107 ? -12.090 -2.771 -3.989 1.00 91.62 107 ARG A CA 1
ATOM 862 C C . ARG A 1 107 ? -12.547 -2.506 -2.560 1.00 91.62 107 ARG A C 1
ATOM 864 O O . ARG A 1 107 ? -11.722 -2.506 -1.650 1.00 91.62 107 ARG A O 1
ATOM 871 N N . ASP A 1 108 ? -13.856 -2.383 -2.373 1.00 93.38 108 ASP A N 1
ATOM 872 C CA . ASP A 1 108 ? -14.460 -2.240 -1.049 1.00 93.38 108 ASP A CA 1
ATOM 873 C C . ASP A 1 108 ? -14.346 -3.533 -0.233 1.00 93.38 108 ASP A C 1
ATOM 875 O O . ASP A 1 108 ? -14.441 -4.646 -0.767 1.00 93.38 108 ASP A O 1
ATOM 879 N N . LEU A 1 109 ? -14.191 -3.388 1.082 1.00 91.81 109 LEU A N 1
ATOM 880 C CA . LEU A 1 109 ? -14.162 -4.491 2.030 1.00 91.81 109 LEU A CA 1
ATOM 881 C C . LEU A 1 109 ? -15.402 -4.455 2.924 1.00 91.81 109 LEU A C 1
ATOM 883 O O . LEU A 1 109 ? -15.842 -3.414 3.413 1.00 91.81 109 LEU A O 1
ATOM 887 N N . ASP A 1 110 ? -15.966 -5.629 3.215 1.00 93.56 110 ASP A N 1
ATOM 888 C CA . ASP A 1 110 ? -17.061 -5.696 4.179 1.00 93.56 110 ASP A CA 1
ATOM 889 C C . ASP A 1 110 ? -16.553 -5.345 5.586 1.00 93.56 110 ASP A C 1
ATOM 891 O O . ASP A 1 110 ? -15.709 -6.030 6.172 1.00 93.56 110 ASP A O 1
ATOM 895 N N . LYS A 1 111 ? -17.136 -4.296 6.166 1.00 91.25 111 LYS A N 1
ATOM 896 C CA . LYS A 1 111 ? -16.760 -3.759 7.479 1.00 91.25 111 LYS A CA 1
ATOM 897 C C . LYS A 1 111 ? -16.843 -4.792 8.603 1.00 91.25 111 LYS A C 1
ATOM 899 O O . LYS A 1 111 ? -16.048 -4.754 9.547 1.00 91.25 111 LYS A O 1
ATOM 904 N N . ARG A 1 112 ? -17.823 -5.700 8.565 1.00 90.19 112 ARG A N 1
ATOM 905 C CA . ARG A 1 112 ? -18.021 -6.703 9.622 1.00 90.19 112 ARG A CA 1
ATOM 906 C C . ARG A 1 112 ? -16.969 -7.803 9.520 1.00 90.19 112 ARG A C 1
ATOM 908 O O . ARG A 1 112 ? -16.436 -8.214 10.552 1.00 90.19 112 ARG A O 1
ATOM 915 N N . ASN A 1 113 ? -16.664 -8.251 8.307 1.00 90.00 113 ASN A N 1
ATOM 916 C CA . ASN A 1 113 ? -15.625 -9.235 8.030 1.00 90.00 113 ASN A CA 1
ATOM 917 C C . ASN A 1 113 ? -14.238 -8.672 8.335 1.00 90.00 113 ASN A C 1
ATOM 919 O O . ASN A 1 113 ? -13.466 -9.331 9.030 1.00 90.00 113 ASN A O 1
ATOM 923 N N . PHE A 1 114 ? -13.962 -7.431 7.924 1.00 89.88 114 PHE A N 1
ATOM 924 C CA . PHE A 1 114 ? -12.706 -6.746 8.217 1.00 89.88 114 PHE A CA 1
ATOM 925 C C . PHE A 1 114 ? -12.450 -6.670 9.727 1.00 89.88 114 PHE A C 1
ATOM 927 O O . PHE A 1 114 ? -11.428 -7.149 10.217 1.00 89.88 114 PHE A O 1
ATOM 934 N N . ARG A 1 115 ? -13.424 -6.171 10.500 1.00 89.00 115 ARG A N 1
ATOM 935 C CA . ARG A 1 115 ? -13.320 -6.085 11.967 1.00 89.00 115 ARG A CA 1
ATOM 936 C C . ARG A 1 115 ? -13.145 -7.445 12.630 1.00 89.00 115 ARG A C 1
ATOM 938 O O . ARG A 1 115 ? -12.301 -7.583 13.509 1.00 89.00 115 ARG A O 1
ATOM 945 N N . ARG A 1 116 ? -13.925 -8.447 12.210 1.00 87.56 116 ARG A N 1
ATOM 946 C CA . ARG A 1 116 ? -13.809 -9.816 12.734 1.00 87.56 116 ARG A CA 1
ATOM 947 C C . ARG A 1 116 ? -12.413 -10.380 12.484 1.00 87.56 116 ARG A C 1
ATOM 949 O O . ARG A 1 116 ? -11.857 -11.028 13.361 1.00 87.56 116 ARG A O 1
ATOM 956 N N . ARG A 1 117 ? -11.842 -10.109 11.310 1.00 84.44 117 ARG A N 1
ATOM 957 C CA . ARG A 1 117 ? -10.495 -10.546 10.947 1.00 84.44 117 ARG A CA 1
ATOM 958 C C . ARG A 1 117 ? -9.421 -9.835 11.763 1.00 84.44 117 ARG A C 1
ATOM 960 O O . ARG A 1 117 ? -8.541 -10.509 12.278 1.00 84.44 117 ARG A O 1
ATOM 967 N N . MET A 1 118 ? -9.514 -8.516 11.942 1.00 85.94 118 MET A N 1
ATOM 968 C CA . MET A 1 118 ? -8.570 -7.773 12.791 1.00 85.94 118 MET A CA 1
ATOM 969 C C . MET A 1 118 ? -8.588 -8.265 14.243 1.00 85.94 118 MET A C 1
ATOM 971 O O . MET A 1 118 ? -7.533 -8.388 14.856 1.00 85.94 118 MET A O 1
ATOM 975 N N . GLN A 1 119 ? -9.768 -8.610 14.768 1.00 83.56 119 GLN A N 1
ATOM 976 C CA . GLN A 1 119 ? -9.907 -9.220 16.093 1.00 83.56 119 GLN A CA 1
ATOM 977 C C . GLN A 1 119 ? -9.287 -10.619 16.150 1.00 83.56 119 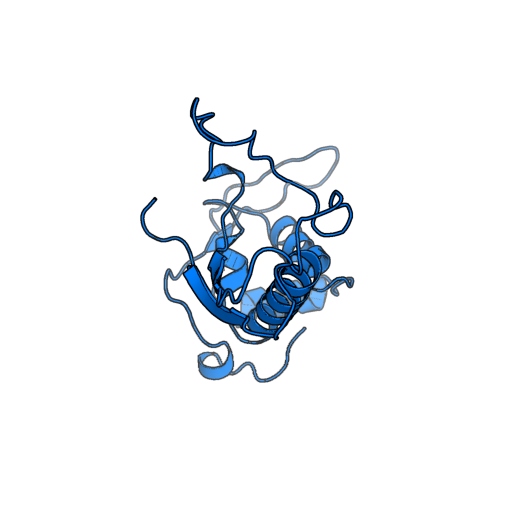GLN A C 1
ATOM 979 O O . GLN A 1 119 ? -8.536 -10.904 17.071 1.00 83.56 119 GLN A O 1
ATOM 984 N N . PHE A 1 120 ? -9.565 -11.470 15.157 1.00 82.50 120 PHE A N 1
ATOM 985 C CA . PHE A 1 120 ? -9.014 -12.827 15.085 1.00 82.50 120 PHE A CA 1
ATOM 986 C C . PHE A 1 120 ? -7.483 -12.844 15.023 1.00 82.50 120 PHE A C 1
ATOM 988 O O . PHE A 1 120 ? -6.850 -13.729 15.585 1.00 82.50 120 PHE A O 1
ATOM 995 N N . LEU A 1 121 ? -6.892 -11.878 14.321 1.00 79.88 121 LEU A N 1
ATOM 996 C CA . LEU A 1 121 ? -5.446 -11.793 14.163 1.00 79.88 121 LEU A CA 1
ATOM 997 C C . LEU A 1 121 ? -4.723 -11.345 15.446 1.00 79.88 121 LEU A C 1
ATOM 999 O O . LEU A 1 121 ? -3.521 -11.578 15.549 1.00 79.88 121 LEU A O 1
ATOM 1003 N N . GLU A 1 122 ? -5.428 -10.715 16.396 1.00 82.62 122 GLU A N 1
ATOM 1004 C CA . GLU A 1 122 ? -4.866 -10.183 17.652 1.00 82.62 122 GLU A CA 1
ATOM 1005 C C . GLU A 1 122 ? -3.639 -9.274 17.432 1.00 82.62 122 GLU A C 1
ATOM 1007 O O . GLU A 1 122 ? -2.689 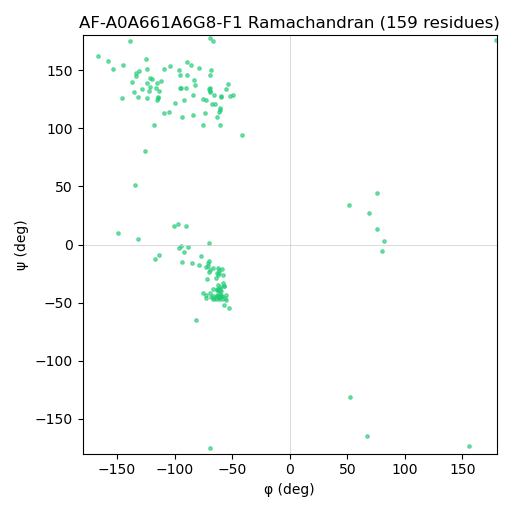-9.249 18.211 1.00 82.62 122 GLU A O 1
ATOM 1012 N N . LEU A 1 123 ? -3.647 -8.530 16.322 1.00 79.12 123 LEU A N 1
ATOM 1013 C CA . LEU A 1 123 ? -2.539 -7.663 15.905 1.00 79.12 123 LEU A CA 1
ATOM 1014 C C . LEU A 1 123 ? -2.687 -6.215 16.373 1.00 79.12 123 LEU A C 1
ATOM 1016 O O . LEU A 1 123 ? -1.731 -5.444 16.306 1.00 79.12 123 LEU A O 1
ATOM 1020 N N . VAL A 1 124 ? -3.885 -5.837 16.814 1.00 85.94 124 VAL A N 1
ATOM 1021 C CA . VAL A 1 124 ? -4.213 -4.474 17.224 1.00 85.94 124 VAL A CA 1
ATOM 1022 C C . VAL A 1 124 ? -4.703 -4.460 18.659 1.00 85.94 124 VAL A C 1
ATOM 1024 O O . VAL A 1 124 ? -5.583 -5.233 19.035 1.00 85.94 124 VAL A O 1
ATOM 1027 N N . GLU A 1 125 ? -4.161 -3.544 19.449 1.00 89.12 125 GLU A N 1
ATOM 1028 C CA . GLU A 1 125 ? -4.621 -3.266 20.804 1.00 89.12 125 GLU A CA 1
ATOM 1029 C C . GLU A 1 125 ? -5.431 -1.969 20.839 1.00 89.12 125 GLU A C 1
ATOM 1031 O O . GLU A 1 125 ? -5.289 -1.100 19.980 1.00 89.12 125 GLU A O 1
ATOM 1036 N N . SER A 1 126 ? -6.342 -1.856 21.802 1.00 90.62 126 SER A N 1
ATOM 1037 C CA . SER A 1 126 ? -7.116 -0.634 22.036 1.00 90.62 126 SER A CA 1
ATOM 1038 C C . SER A 1 126 ? -6.305 0.322 22.901 1.00 90.62 126 SER A C 1
ATOM 1040 O O . SER A 1 126 ? -5.908 -0.062 23.998 1.00 90.62 126 SER A O 1
ATOM 1042 N N . THR A 1 127 ? -6.161 1.581 22.486 1.00 90.94 127 THR A N 1
ATOM 1043 C CA . THR A 1 127 ? -5.501 2.605 23.318 1.00 90.94 127 THR A CA 1
ATOM 1044 C C . THR A 1 127 ? -6.419 3.147 24.418 1.00 90.94 127 THR A C 1
ATOM 1046 O O . THR A 1 127 ? -5.955 3.752 25.377 1.00 90.94 127 THR A O 1
ATOM 1049 N N . GLY A 1 128 ? -7.737 2.935 24.294 1.00 90.94 128 GLY A N 1
ATOM 1050 C CA . GLY A 1 128 ? -8.750 3.525 25.180 1.00 90.94 128 GLY A CA 1
ATOM 1051 C C . GLY A 1 128 ? -9.099 4.977 24.834 1.00 90.94 128 GLY A C 1
ATOM 1052 O O . GLY A 1 128 ? -10.042 5.534 25.398 1.00 90.94 128 GLY A O 1
ATOM 1053 N N . GLU A 1 129 ? -8.386 5.566 23.877 1.00 92.62 129 GLU A N 1
ATOM 1054 C CA . GLU A 1 129 ? -8.632 6.908 23.367 1.00 92.62 129 GLU A CA 1
ATOM 1055 C C . GLU A 1 129 ? -9.611 6.877 22.195 1.00 92.62 129 GLU A C 1
ATOM 1057 O O . GLU A 1 129 ? -9.775 5.866 21.510 1.00 92.62 129 GLU A O 1
ATOM 1062 N N . TYR A 1 130 ? -10.274 8.005 21.951 1.00 91.75 130 TYR A N 1
ATOM 1063 C CA . TYR A 1 130 ? -11.252 8.121 20.881 1.00 91.75 130 TYR A CA 1
ATOM 1064 C C . TYR A 1 130 ? -10.951 9.326 19.998 1.00 91.75 130 TYR A C 1
ATOM 1066 O O . TYR A 1 130 ? -10.771 10.436 20.495 1.00 91.75 130 TYR A O 1
ATOM 1074 N N . GLN A 1 131 ? -10.997 9.119 18.687 1.00 88.62 131 GLN A N 1
ATOM 1075 C CA . GLN A 1 131 ? -10.931 10.174 17.685 1.00 88.62 131 GLN A CA 1
ATOM 1076 C C . GLN A 1 131 ? -12.348 10.578 17.280 1.00 88.62 131 GLN A C 1
ATOM 1078 O O . GLN A 1 131 ? -13.223 9.736 17.052 1.00 88.62 131 GLN A O 1
ATOM 1083 N N . LYS A 1 132 ? -12.599 11.884 17.198 1.00 86.44 132 LYS A N 1
ATOM 1084 C CA . LYS A 1 132 ? -13.877 12.427 16.737 1.00 86.44 132 LYS A CA 1
ATOM 1085 C C . LYS A 1 132 ? -13.648 13.250 15.479 1.00 86.44 132 LYS A C 1
ATOM 1087 O O . LYS A 1 132 ? -13.247 14.405 15.565 1.00 86.44 132 LYS A O 1
ATOM 1092 N N . GLU A 1 133 ? -13.980 12.669 14.336 1.00 75.44 133 GLU A N 1
ATOM 1093 C CA . GLU A 1 133 ? -14.040 13.391 13.069 1.00 75.44 133 GLU A CA 1
ATOM 1094 C C . GLU A 1 133 ? -15.499 13.635 12.684 1.00 75.44 133 GLU A C 1
ATOM 1096 O O . GLU A 1 133 ? -16.271 12.705 12.453 1.00 75.44 133 GLU A O 1
ATOM 1101 N N . GLY A 1 134 ? -15.894 14.910 12.666 1.00 73.44 134 GLY A N 1
ATOM 1102 C CA . GLY A 1 134 ? -17.216 15.332 12.213 1.00 73.44 134 GLY A CA 1
ATOM 1103 C C . GLY A 1 134 ? -18.405 14.886 13.091 1.00 73.44 134 GLY A C 1
ATOM 1104 O O . GLY A 1 134 ? -18.254 14.523 14.266 1.00 73.44 134 GLY A O 1
ATOM 1105 N N . PRO A 1 135 ? -19.635 14.988 12.551 1.00 62.69 135 PRO A N 1
ATOM 1106 C CA . PRO A 1 135 ? -20.849 14.567 13.238 1.00 62.69 135 PRO A CA 1
ATOM 1107 C C . PRO A 1 135 ? -20.968 13.035 13.240 1.00 62.69 135 PRO A C 1
ATOM 1109 O O . PRO A 1 135 ? -21.351 12.419 12.250 1.00 62.69 135 PRO A O 1
ATOM 1112 N N . GLY A 1 136 ? -20.660 12.409 14.376 1.00 78.31 136 GLY A N 1
ATOM 1113 C CA . GLY A 1 136 ? -20.751 10.960 14.545 1.00 78.31 136 GLY A CA 1
ATOM 1114 C C . GLY A 1 136 ? -20.315 10.483 15.929 1.00 78.31 136 GLY A C 1
ATOM 1115 O O . GLY A 1 136 ? -19.872 11.270 16.773 1.00 78.31 136 G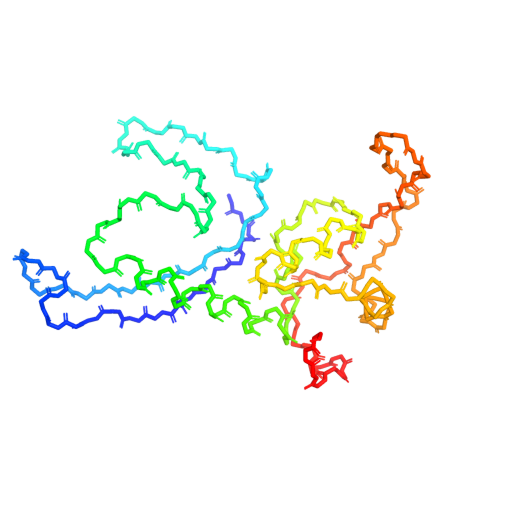LY A O 1
ATOM 1116 N N . ARG A 1 137 ? -20.457 9.173 16.171 1.00 82.38 137 ARG A N 1
ATOM 1117 C CA . ARG A 1 137 ? -19.908 8.528 17.372 1.00 82.38 137 ARG A CA 1
ATOM 1118 C C . ARG A 1 137 ? -18.376 8.518 17.262 1.00 82.38 137 ARG A C 1
ATOM 1120 O O . ARG A 1 137 ? -17.886 8.064 16.229 1.00 82.38 137 ARG A O 1
ATOM 1127 N N . PRO A 1 138 ? -17.640 8.939 18.306 1.00 88.38 138 PRO A N 1
ATOM 1128 C CA . PRO A 1 138 ? -16.184 8.848 18.319 1.00 88.38 138 PRO A CA 1
ATOM 1129 C C . PRO A 1 138 ? -15.696 7.423 18.025 1.00 88.38 138 PRO A C 1
ATOM 1131 O O . PRO A 1 138 ? -16.278 6.446 18.514 1.00 88.38 138 PRO A O 1
ATOM 1134 N N . ALA A 1 139 ? -14.648 7.309 17.216 1.00 90.62 139 ALA A N 1
ATOM 1135 C CA . ALA A 1 139 ? -14.019 6.051 16.843 1.00 90.62 139 ALA A CA 1
ATOM 1136 C C . ALA A 1 139 ? -12.902 5.708 17.835 1.00 90.62 139 ALA A C 1
ATOM 1138 O O . ALA A 1 139 ? -12.122 6.575 18.207 1.00 90.62 139 ALA A O 1
ATOM 1139 N N . LEU A 1 140 ? -12.846 4.451 18.277 1.00 92.56 140 LEU A N 1
ATOM 1140 C CA . LEU A 1 140 ? -11.795 3.964 19.170 1.00 92.56 140 LEU A CA 1
ATOM 1141 C C . LEU A 1 140 ? -10.463 3.915 18.416 1.00 92.56 140 LEU A C 1
ATOM 1143 O O . LEU A 1 140 ? -10.408 3.382 17.302 1.00 92.56 140 LEU A O 1
ATOM 1147 N N . LEU A 1 141 ? -9.420 4.458 19.035 1.00 93.44 141 LEU A N 1
ATOM 1148 C CA . LEU A 1 141 ? -8.060 4.388 18.532 1.00 93.44 141 LEU A CA 1
ATOM 1149 C C . LEU A 1 141 ? -7.410 3.060 18.922 1.00 93.44 141 LEU A C 1
ATOM 1151 O O . LEU A 1 141 ? -7.606 2.510 20.011 1.00 93.44 141 LEU A O 1
ATOM 1155 N N . HIS A 1 142 ? -6.632 2.548 17.982 1.00 91.75 142 HIS A N 1
ATOM 1156 C CA . HIS A 1 142 ? -5.876 1.320 18.085 1.00 91.75 142 HIS A CA 1
ATOM 1157 C C . HIS A 1 142 ? -4.402 1.578 17.801 1.00 91.75 142 HIS A C 1
ATOM 1159 O O . HIS A 1 142 ? -4.044 2.566 17.161 1.00 91.75 142 HIS A O 1
ATOM 1165 N N . ARG A 1 143 ? -3.560 0.655 18.261 1.00 89.00 143 ARG A N 1
ATOM 1166 C CA . ARG A 1 143 ? -2.130 0.599 17.959 1.00 89.00 143 ARG A CA 1
ATOM 1167 C C . ARG A 1 143 ? -1.762 -0.809 17.512 1.00 89.00 143 ARG A C 1
ATOM 1169 O O . ARG A 1 143 ? -2.382 -1.785 17.937 1.00 89.00 143 ARG A O 1
ATOM 1176 N N . PHE A 1 144 ? -0.766 -0.915 16.643 1.00 85.81 144 PHE A N 1
ATOM 1177 C CA . PHE A 1 144 ? -0.211 -2.198 16.228 1.00 85.81 144 PHE A CA 1
ATOM 1178 C C . PHE A 1 144 ? 0.677 -2.789 17.339 1.00 85.81 144 PHE A C 1
ATOM 1180 O O . PHE A 1 144 ? 1.594 -2.127 17.817 1.00 85.81 144 PHE A O 1
ATOM 1187 N N . HIS A 1 145 ? 0.389 -4.023 17.764 1.00 75.25 145 HIS A N 1
ATOM 1188 C CA . HIS A 1 145 ? 0.958 -4.643 18.975 1.00 75.25 145 HIS A CA 1
ATOM 1189 C C . HIS A 1 145 ? 2.218 -5.509 18.714 1.00 75.25 145 HIS A C 1
ATOM 1191 O O . HIS A 1 145 ? 2.812 -6.051 19.642 1.00 75.25 145 HIS A O 1
ATOM 1197 N N . SER A 1 146 ? 2.680 -5.666 17.469 1.00 65.12 146 SER A N 1
ATOM 1198 C CA . SER A 1 146 ? 3.889 -6.456 17.171 1.00 65.12 146 SER A CA 1
ATOM 1199 C C . SER A 1 146 ? 4.651 -5.867 16.000 1.00 65.12 146 SER A C 1
ATOM 1201 O O . SER A 1 146 ? 4.082 -5.703 14.941 1.00 65.12 146 SER A O 1
ATOM 1203 N N . VAL A 1 147 ? 5.938 -5.574 16.166 1.00 54.88 147 VAL A N 1
ATOM 1204 C CA . VAL A 1 147 ? 6.759 -4.900 15.141 1.00 54.88 147 VAL A CA 1
ATOM 1205 C C . VAL A 1 147 ? 7.185 -5.850 14.011 1.00 54.88 147 VAL A C 1
ATOM 1207 O O . VAL A 1 147 ? 7.691 -5.412 12.979 1.00 54.88 147 VAL A O 1
ATOM 1210 N N . ASP A 1 148 ? 6.960 -7.154 14.177 1.00 61.00 148 ASP A N 1
ATOM 1211 C CA . ASP A 1 148 ? 7.491 -8.144 13.256 1.00 61.00 148 ASP A CA 1
ATOM 1212 C C . ASP A 1 148 ? 6.612 -8.289 12.012 1.00 61.00 148 ASP A C 1
ATOM 1214 O O . ASP A 1 148 ? 5.377 -8.352 12.048 1.00 61.00 148 ASP A O 1
ATOM 1218 N N . PHE A 1 149 ? 7.283 -8.371 10.866 1.00 65.19 149 PHE A N 1
ATOM 1219 C CA . PHE A 1 149 ? 6.668 -8.851 9.643 1.00 65.19 149 PHE A CA 1
ATOM 1220 C C . PHE A 1 149 ? 6.254 -10.306 9.873 1.00 65.19 149 PHE A C 1
ATOM 1222 O O . PHE A 1 149 ? 7.100 -11.191 9.974 1.00 65.19 149 PHE A O 1
ATOM 1229 N N . VAL A 1 150 ? 4.949 -10.548 9.964 1.00 71.00 150 VAL A N 1
ATOM 1230 C CA . VAL A 1 150 ? 4.397 -11.878 10.232 1.00 71.00 150 VAL A CA 1
ATOM 1231 C C . VAL A 1 150 ? 3.644 -12.349 9.002 1.00 71.00 150 VAL A C 1
ATOM 1233 O O . VAL A 1 150 ? 2.808 -11.630 8.442 1.00 71.00 150 VAL A O 1
ATOM 1236 N N . HIS A 1 151 ? 3.910 -13.584 8.587 1.00 73.50 151 HIS A N 1
ATOM 1237 C CA . HIS A 1 151 ? 3.070 -14.242 7.600 1.00 73.50 151 HIS A CA 1
ATOM 1238 C C . HIS A 1 151 ? 1.742 -14.624 8.259 1.00 73.50 151 HIS A C 1
ATOM 1240 O O . HIS A 1 151 ? 1.709 -15.381 9.222 1.00 73.50 151 HIS A O 1
ATOM 1246 N N . LEU A 1 152 ? 0.611 -14.178 7.709 1.00 74.00 152 LEU A N 1
ATOM 1247 C CA . LEU A 1 152 ? -0.722 -14.461 8.260 1.00 74.00 152 LEU A CA 1
ATOM 1248 C C . LEU A 1 152 ? -1.028 -15.970 8.344 1.00 74.00 152 LEU A C 1
ATOM 1250 O O . LEU A 1 152 ? -1.847 -16.389 9.161 1.00 74.00 152 LEU A O 1
ATOM 1254 N N . ARG A 1 153 ? -0.328 -16.805 7.561 1.00 69.69 153 ARG A N 1
ATOM 1255 C CA . ARG A 1 153 ? -0.384 -18.272 7.679 1.00 69.69 153 ARG A CA 1
ATOM 1256 C C . ARG A 1 153 ? 0.103 -18.782 9.034 1.00 69.69 153 ARG A C 1
ATOM 1258 O O . ARG A 1 153 ? -0.468 -19.742 9.538 1.00 69.69 153 ARG A O 1
ATOM 1265 N N . GLU A 1 154 ? 1.092 -18.129 9.639 1.00 72.44 154 GLU A N 1
ATOM 1266 C CA . GLU A 1 154 ? 1.589 -18.439 10.989 1.00 72.44 154 GLU A CA 1
ATOM 1267 C C . GLU A 1 154 ? 0.529 -18.134 12.059 1.00 72.44 154 GLU A C 1
ATOM 1269 O O . GLU A 1 154 ? 0.551 -18.702 13.146 1.00 72.44 154 GLU A O 1
ATOM 1274 N N . ARG A 1 155 ? -0.452 -17.288 11.719 1.00 69.56 155 ARG A N 1
ATOM 1275 C CA . ARG A 1 155 ? -1.637 -16.960 12.524 1.00 69.56 155 ARG A CA 1
ATOM 1276 C C . ARG A 1 155 ? -2.898 -17.714 12.069 1.00 69.56 155 ARG A C 1
ATOM 1278 O O . ARG A 1 155 ? -4.007 -17.321 12.412 1.00 69.56 155 ARG A O 1
ATOM 1285 N N . GLY A 1 156 ? -2.755 -18.782 11.276 1.00 68.81 156 GLY A N 1
ATOM 1286 C CA . GLY A 1 156 ? -3.873 -19.640 10.858 1.00 68.81 156 GLY A CA 1
ATOM 1287 C C . GLY A 1 156 ? -4.785 -19.054 9.772 1.00 68.81 156 GLY A C 1
ATOM 1288 O O . GLY A 1 156 ? -5.865 -19.587 9.529 1.00 68.81 156 GLY A O 1
ATOM 1289 N N . VAL A 1 157 ? -4.376 -17.976 9.096 1.00 70.38 157 VAL A N 1
ATOM 1290 C CA . VAL A 1 157 ? -5.148 -17.368 8.003 1.00 70.38 157 VAL A CA 1
ATOM 1291 C C . VAL A 1 157 ? -4.594 -17.818 6.655 1.00 70.38 157 VAL A C 1
ATOM 1293 O O . VAL A 1 157 ? -3.416 -17.636 6.346 1.00 70.38 157 VAL A O 1
ATOM 1296 N N . HIS A 1 158 ? -5.446 -18.441 5.840 1.00 61.91 158 HIS A N 1
ATOM 1297 C CA . HIS A 1 158 ? -5.042 -19.073 4.576 1.00 61.91 158 HIS A CA 1
ATOM 1298 C C . HIS A 1 158 ? -5.612 -18.398 3.321 1.00 61.91 158 HIS A C 1
ATOM 1300 O O . HIS A 1 158 ? -5.179 -18.730 2.222 1.00 61.91 158 HIS A O 1
ATOM 1306 N N . SER A 1 159 ? -6.537 -17.443 3.477 1.00 52.50 159 SER A N 1
ATOM 1307 C CA . SER A 1 159 ? -7.192 -16.732 2.370 1.00 52.50 159 SER A CA 1
ATOM 1308 C C . SER A 1 159 ? -7.218 -15.216 2.613 1.00 52.50 159 SER A C 1
ATOM 1310 O O . SER A 1 159 ? -7.399 -14.799 3.766 1.00 52.50 159 SER A O 1
ATOM 1312 N N . PRO A 1 160 ? -7.088 -14.374 1.570 1.00 59.66 160 PRO A N 1
ATOM 1313 C CA . PRO A 1 160 ? -7.266 -12.929 1.680 1.00 59.66 160 PRO A CA 1
ATOM 1314 C C . PRO A 1 160 ? -8.708 -12.537 2.004 1.00 59.66 160 PRO A C 1
ATOM 1316 O O . PRO A 1 160 ? -9.574 -13.404 2.133 1.00 59.66 160 PRO A O 1
ATOM 1319 N N . PHE A 1 161 ? -8.914 -11.236 2.223 1.00 57.25 161 PHE A N 1
ATOM 1320 C CA . PHE A 1 161 ? -10.215 -10.592 2.409 1.00 57.25 161 PHE A CA 1
ATOM 1321 C C . PHE A 1 161 ? -11.202 -10.909 1.281 1.00 57.25 161 PHE A C 1
ATOM 1323 O O . PHE A 1 161 ? -10.756 -11.021 0.112 1.00 57.25 161 PHE A O 1
#

Foldseek 3Di:
DPQWDKDFQDKDFDPPLDVVDGDIDTDMDTAAAPVRDDPDDDPPDDDDDDDLLVGDDDDPRCVVVVSVSRLVVVLVCQFWKPCLLRNDDQKDFLVVSQVSNCSSNVHHDDPVVSVVVCVLQVQKDFPQDFDDDPPDDTTTMIGGDDSDIDGCVVSVDDGGD

Nearest PDB structures (foldseek):
  5bs6-assembly2_D  TM=8.914E-01  e=3.282E-12  Bacteroides thetaiotaomicron VPI-5482
  3gz6-assembly1_B  TM=8.529E-01  e=2.116E-12  Shewanella oneidensis
  5bs6-assembly1_B  TM=8.614E-01  e=6.963E-12  Bacteroides thetaiotaomicron VPI-5482
  7q94-assembly1_A  TM=7.584E-01  e=1.002E-08  Agrobacterium fabrum str. C58
  7q94-assembly1_B  TM=7.323E-01  e=3.510E-08  Agrobacterium fabrum str. C58

Solvent-accessible surface area (backbone atoms only — not comparable to full-atom values): 10238 Å² total; per-residue (Å²): 139,82,91,64,57,70,45,80,68,53,75,51,60,61,86,72,56,42,92,91,48,96,59,72,46,79,42,69,47,74,47,64,23,74,87,79,54,78,83,71,86,56,101,84,56,81,86,81,73,94,65,56,90,91,66,61,75,96,62,68,75,56,48,63,59,54,48,53,56,47,49,53,51,50,39,56,42,53,44,45,34,54,63,64,59,47,51,46,64,82,58,45,35,72,63,58,54,49,48,54,51,22,65,64,65,73,46,90,72,60,68,69,60,52,51,53,48,51,58,72,65,66,46,60,42,75,70,84,45,69,48,73,77,76,96,65,78,61,42,59,27,26,30,78,72,62,94,66,90,42,55,33,56,83,70,76,44,89,68,56,135